Protein AF-A0A7Y2FDW9-F1 (afdb_monomer_lite)

Structure (mmCIF, N/CA/C/O backbone):
data_AF-A0A7Y2FDW9-F1
#
_entry.id   AF-A0A7Y2FDW9-F1
#
loop_
_atom_site.group_PDB
_atom_site.id
_atom_site.type_symbol
_atom_site.label_atom_id
_atom_site.label_alt_id
_atom_site.label_comp_id
_atom_site.label_asym_id
_atom_site.label_entity_id
_atom_site.label_seq_id
_atom_site.pdbx_PDB_ins_code
_atom_site.Cartn_x
_atom_site.Cartn_y
_atom_site.Cartn_z
_atom_site.occupancy
_atom_site.B_iso_or_equiv
_atom_site.auth_seq_id
_atom_site.auth_comp_id
_atom_site.auth_asym_id
_atom_site.auth_atom_id
_atom_site.pdbx_PDB_model_num
ATOM 1 N N . LEU A 1 1 ? -3.972 1.068 -25.573 1.00 78.44 1 LEU A N 1
ATOM 2 C CA . LEU A 1 1 ? -3.208 0.997 -24.304 1.00 78.44 1 LEU A CA 1
ATOM 3 C C . LEU A 1 1 ? -1.706 0.797 -24.492 1.00 78.44 1 LEU A C 1
ATOM 5 O O . LEU A 1 1 ? -0.972 1.659 -24.041 1.00 78.44 1 LEU A O 1
ATOM 9 N N . LYS A 1 2 ? -1.211 -0.281 -25.127 1.00 79.88 2 LYS A N 1
ATOM 10 C CA . LYS A 1 2 ? 0.247 -0.513 -25.262 1.00 79.88 2 LYS A CA 1
ATOM 11 C C . LYS A 1 2 ? 0.993 0.679 -25.877 1.00 79.88 2 LYS A C 1
ATOM 13 O O . LYS A 1 2 ? 1.932 1.185 -25.271 1.00 79.88 2 LYS A O 1
ATOM 18 N N . ASP A 1 3 ? 0.529 1.158 -27.027 1.00 85.31 3 ASP A N 1
ATOM 19 C CA . ASP A 1 3 ? 1.174 2.269 -27.741 1.00 85.31 3 ASP A CA 1
ATOM 20 C C . ASP A 1 3 ? 1.118 3.582 -26.944 1.00 85.31 3 ASP A C 1
ATOM 22 O O . ASP A 1 3 ? 2.094 4.327 -26.893 1.00 85.31 3 ASP A O 1
ATOM 26 N N . GLU A 1 4 ? 0.008 3.823 -26.240 1.00 87.50 4 GLU A N 1
ATOM 27 C CA . GLU A 1 4 ? -0.163 4.975 -25.345 1.00 87.50 4 GLU A CA 1
ATOM 28 C C . GLU A 1 4 ? 0.815 4.928 -24.163 1.00 87.50 4 GLU A C 1
ATOM 30 O O . GLU A 1 4 ? 1.417 5.944 -23.824 1.00 87.50 4 GLU A O 1
ATOM 35 N N . TYR A 1 5 ? 1.026 3.756 -23.555 1.00 82.44 5 TYR A N 1
ATOM 36 C CA . TYR A 1 5 ? 1.984 3.601 -22.460 1.00 82.44 5 TYR A CA 1
ATOM 37 C C . TYR A 1 5 ? 3.418 3.838 -22.922 1.00 82.44 5 TYR A C 1
ATOM 39 O O . TYR A 1 5 ? 4.163 4.570 -22.263 1.00 82.44 5 TYR A O 1
ATOM 47 N N . MET A 1 6 ? 3.788 3.281 -24.077 1.00 80.94 6 MET A N 1
ATOM 48 C CA . MET A 1 6 ? 5.126 3.453 -24.641 1.00 80.94 6 MET A CA 1
ATOM 49 C C . MET A 1 6 ? 5.408 4.912 -25.013 1.00 80.94 6 MET A C 1
ATOM 51 O O . MET A 1 6 ? 6.517 5.388 -24.781 1.00 80.94 6 MET A O 1
ATOM 55 N N . ALA A 1 7 ? 4.404 5.652 -25.496 1.00 89.69 7 ALA A N 1
ATOM 56 C CA . ALA A 1 7 ? 4.539 7.072 -25.818 1.00 89.69 7 ALA A CA 1
ATOM 57 C C . ALA A 1 7 ? 4.904 7.955 -24.608 1.00 89.69 7 ALA A C 1
ATOM 59 O O . ALA A 1 7 ? 5.487 9.020 -24.794 1.00 89.69 7 ALA A O 1
ATOM 60 N N . THR A 1 8 ? 4.602 7.533 -23.372 1.00 88.31 8 THR A N 1
ATOM 61 C CA . THR A 1 8 ? 4.961 8.316 -22.174 1.00 88.31 8 THR A CA 1
ATOM 62 C C . THR A 1 8 ? 6.432 8.184 -21.772 1.00 88.31 8 THR A C 1
ATOM 64 O O . THR A 1 8 ? 6.952 9.070 -21.102 1.00 88.31 8 THR A O 1
ATOM 67 N N . GLY A 1 9 ? 7.094 7.071 -22.111 1.00 88.38 9 GLY A N 1
ATOM 68 C CA . GLY A 1 9 ? 8.450 6.758 -21.637 1.00 88.38 9 GLY A CA 1
ATOM 69 C C . GLY A 1 9 ? 8.584 6.543 -20.118 1.00 88.38 9 GLY A C 1
ATOM 70 O O . GLY A 1 9 ? 9.702 6.462 -19.618 1.00 88.38 9 GLY A O 1
ATOM 71 N N . ILE A 1 10 ? 7.472 6.465 -19.377 1.00 90.56 10 ILE A N 1
ATOM 72 C CA . ILE A 1 10 ? 7.460 6.344 -17.905 1.00 90.56 10 ILE A CA 1
ATOM 73 C C . ILE A 1 10 ? 7.394 4.877 -17.461 1.00 90.56 10 ILE A C 1
ATOM 75 O O . ILE A 1 10 ? 7.875 4.522 -16.386 1.00 90.56 10 ILE A O 1
ATOM 79 N N . TYR A 1 11 ? 6.782 4.022 -18.276 1.00 92.06 11 TYR A N 1
ATOM 80 C CA . TYR A 1 11 ? 6.528 2.628 -17.942 1.00 92.06 11 TYR A CA 1
ATOM 81 C C . TYR A 1 11 ? 7.727 1.747 -18.258 1.00 92.06 11 TYR A C 1
ATOM 83 O O . TYR A 1 11 ? 8.468 1.966 -19.216 1.00 92.06 11 TYR A O 1
ATOM 91 N N . ARG A 1 12 ? 7.891 0.702 -17.453 1.00 92.12 12 ARG A N 1
ATOM 92 C CA . ARG A 1 12 ? 8.887 -0.336 -17.695 1.00 92.12 12 ARG A CA 1
ATOM 93 C C . ARG A 1 12 ? 8.593 -1.072 -19.022 1.00 92.12 12 ARG A C 1
ATOM 95 O O . ARG A 1 12 ? 7.418 -1.252 -19.344 1.00 92.12 12 ARG A O 1
ATOM 102 N N . PRO A 1 13 ? 9.604 -1.565 -19.764 1.00 91.62 13 PRO A N 1
ATOM 103 C CA . PRO A 1 13 ? 9.377 -2.387 -20.954 1.00 91.62 13 PRO A CA 1
ATOM 104 C C . PRO A 1 13 ? 8.538 -3.641 -20.673 1.00 91.62 13 PRO A C 1
ATOM 106 O O . PRO A 1 13 ? 8.675 -4.266 -19.622 1.00 91.62 13 PRO A O 1
ATOM 109 N N . GLU A 1 14 ? 7.713 -4.046 -21.640 1.00 89.88 14 GLU A N 1
ATOM 110 C CA . GLU A 1 14 ? 6.782 -5.186 -21.537 1.00 89.8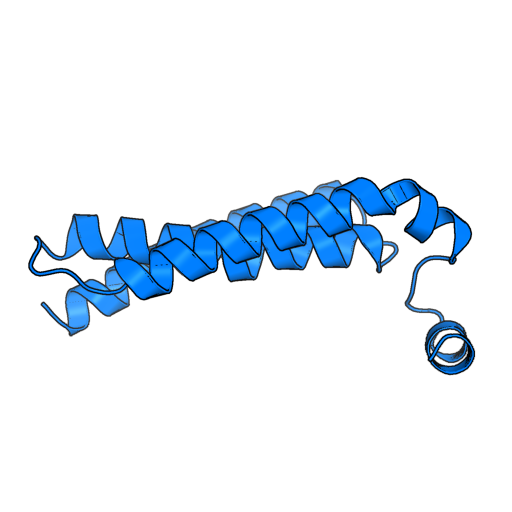8 14 GLU A CA 1
ATOM 111 C C . GLU A 1 14 ? 7.459 -6.470 -21.037 1.00 89.88 14 GLU A C 1
ATOM 113 O O . GLU A 1 14 ? 7.021 -7.037 -20.041 1.00 89.88 14 GLU A O 1
ATOM 118 N N . ALA A 1 15 ? 8.587 -6.860 -21.636 1.00 91.75 15 ALA A N 1
ATOM 119 C CA . ALA A 1 15 ? 9.327 -8.060 -21.242 1.00 91.75 15 ALA A CA 1
ATOM 120 C C . ALA A 1 15 ? 9.753 -8.048 -19.758 1.00 91.75 15 ALA A C 1
ATOM 122 O O . ALA A 1 15 ? 9.748 -9.077 -19.081 1.00 91.75 15 ALA A O 1
ATOM 123 N N . GLU A 1 16 ? 10.096 -6.879 -19.210 1.00 93.50 16 GLU A N 1
ATOM 124 C CA . GLU A 1 16 ? 10.450 -6.774 -17.795 1.00 93.50 16 GLU A CA 1
ATOM 125 C C . GLU A 1 16 ? 9.222 -6.749 -16.869 1.00 93.50 16 GLU A C 1
ATOM 127 O O . GLU A 1 16 ? 9.355 -7.100 -15.690 1.00 93.50 16 GLU A O 1
ATOM 132 N N . GLN A 1 17 ? 8.059 -6.299 -17.361 1.00 94.12 17 GLN A N 1
ATOM 133 C CA . GLN A 1 17 ? 6.787 -6.387 -16.637 1.00 94.12 17 GLN A CA 1
ATOM 134 C C . GLN A 1 17 ? 6.302 -7.840 -16.580 1.00 94.12 17 GLN A C 1
ATOM 136 O O . GLN A 1 17 ? 5.929 -8.316 -15.508 1.00 94.12 17 GLN A O 1
ATOM 141 N N . GLU A 1 18 ? 6.376 -8.568 -17.700 1.00 94.69 18 GLU A N 1
ATOM 142 C CA . GLU A 1 18 ? 6.045 -9.997 -17.789 1.00 94.69 18 GLU A CA 1
ATOM 143 C C . GLU A 1 18 ? 6.869 -10.822 -16.796 1.00 94.69 18 GLU A C 1
ATOM 145 O O . GLU A 1 18 ? 6.317 -11.612 -16.028 1.00 94.69 18 GLU A O 1
ATOM 150 N N . ALA A 1 19 ? 8.176 -10.549 -16.705 1.00 95.88 19 ALA A N 1
ATOM 151 C CA . ALA A 1 19 ? 9.065 -11.186 -15.733 1.00 95.88 19 ALA A CA 1
ATOM 152 C C . ALA A 1 19 ? 8.669 -10.934 -14.261 1.00 95.88 19 ALA A C 1
ATOM 154 O O . ALA A 1 19 ? 9.110 -11.653 -13.365 1.00 95.88 19 ALA A O 1
ATOM 155 N N . LYS A 1 20 ? 7.841 -9.919 -13.987 1.00 95.75 20 LYS A N 1
ATOM 156 C CA . LYS A 1 20 ? 7.382 -9.542 -12.641 1.00 95.75 20 LYS A CA 1
ATOM 157 C C . LYS A 1 20 ? 5.897 -9.810 -12.415 1.00 95.75 20 LYS A C 1
ATOM 159 O O . LYS A 1 20 ? 5.368 -9.430 -11.371 1.00 95.75 20 LYS A O 1
ATOM 164 N N . MET A 1 21 ? 5.226 -10.517 -13.324 1.00 95.81 21 MET A N 1
ATOM 165 C CA . MET A 1 21 ? 3.786 -10.772 -13.238 1.00 95.81 21 MET A CA 1
ATOM 166 C C . MET A 1 21 ? 3.371 -11.489 -11.942 1.00 95.81 21 MET A C 1
ATOM 168 O O . MET A 1 21 ? 2.291 -11.244 -11.411 1.00 95.81 21 MET A O 1
ATOM 172 N N . VAL A 1 22 ? 4.249 -12.316 -11.362 1.00 97.00 22 VAL A N 1
ATOM 173 C CA . VAL A 1 22 ? 3.992 -12.954 -10.059 1.00 97.00 22 VAL A CA 1
ATOM 174 C C . VAL A 1 22 ? 3.745 -11.926 -8.947 1.00 97.00 22 VAL A C 1
ATOM 176 O O . VAL A 1 22 ? 2.847 -12.111 -8.131 1.00 97.00 22 VAL A O 1
ATOM 179 N N . TRP A 1 23 ? 4.463 -10.799 -8.949 1.00 96.69 23 TRP A N 1
ATOM 180 C CA . TRP A 1 23 ? 4.268 -9.720 -7.978 1.00 96.69 23 TRP A CA 1
ATOM 181 C C . TRP A 1 23 ? 2.944 -8.991 -8.192 1.00 96.69 23 TRP A C 1
ATOM 183 O O . TRP A 1 23 ? 2.287 -8.632 -7.218 1.00 96.69 23 TRP A O 1
ATOM 193 N N . MET A 1 24 ? 2.514 -8.843 -9.448 1.00 97.69 24 MET A N 1
ATOM 194 C CA . MET A 1 24 ? 1.203 -8.287 -9.790 1.00 97.69 24 MET A CA 1
ATOM 195 C C . MET A 1 24 ? 0.077 -9.155 -9.217 1.00 97.69 24 MET A C 1
ATOM 197 O O . MET A 1 24 ? -0.855 -8.643 -8.597 1.00 97.69 24 MET A O 1
ATOM 201 N N . LEU A 1 25 ? 0.171 -10.475 -9.388 1.00 98.19 25 LEU A N 1
ATOM 202 C CA . LEU A 1 25 ? -0.818 -11.418 -8.862 1.00 98.19 25 LEU A CA 1
ATOM 203 C C . LEU A 1 25 ? -0.834 -11.425 -7.330 1.00 98.19 25 LEU A C 1
ATOM 205 O O . LEU A 1 25 ? -1.907 -11.389 -6.729 1.00 98.19 25 LEU A O 1
ATOM 209 N N . LEU A 1 26 ? 0.342 -11.412 -6.696 1.00 98.12 26 LEU A N 1
ATOM 210 C CA . LEU A 1 26 ? 0.455 -11.321 -5.239 1.00 98.12 26 LEU A CA 1
ATOM 211 C C . LEU A 1 26 ? -0.143 -10.017 -4.699 1.00 98.12 26 LEU A C 1
ATOM 213 O O . LEU A 1 26 ? -0.836 -10.053 -3.683 1.00 98.12 26 LEU A O 1
ATOM 217 N N . ALA A 1 27 ? 0.060 -8.892 -5.392 1.00 98.12 27 ALA A N 1
ATOM 218 C CA . ALA A 1 27 ? -0.542 -7.614 -5.030 1.00 98.12 27 ALA A CA 1
ATOM 219 C C . ALA A 1 27 ? -2.073 -7.697 -5.043 1.00 98.12 27 ALA A C 1
ATOM 221 O O . ALA A 1 27 ? -2.719 -7.374 -4.049 1.00 98.12 27 ALA A O 1
ATOM 222 N N . HIS A 1 28 ? -2.661 -8.211 -6.126 1.00 98.38 28 HIS A N 1
ATOM 223 C CA . HIS A 1 28 ? -4.114 -8.349 -6.245 1.00 98.38 28 HIS A CA 1
ATOM 224 C C . HIS A 1 28 ? -4.699 -9.337 -5.236 1.00 98.38 28 HIS A C 1
ATOM 226 O O . HIS A 1 28 ? -5.782 -9.098 -4.698 1.00 98.38 28 HIS A O 1
ATOM 232 N N . LEU A 1 29 ? -3.991 -10.428 -4.940 1.00 98.38 29 LEU A N 1
ATOM 233 C CA . LEU A 1 29 ? -4.400 -11.374 -3.907 1.00 98.38 29 LEU A CA 1
ATOM 234 C C . LEU A 1 29 ? -4.403 -10.708 -2.524 1.00 98.38 29 LEU A C 1
ATOM 236 O O . LEU A 1 29 ? -5.401 -10.797 -1.807 1.00 98.38 29 LEU A O 1
ATOM 240 N N . LEU A 1 30 ? -3.327 -9.997 -2.171 1.00 98.31 30 LEU A N 1
ATOM 241 C CA . LEU A 1 30 ? -3.223 -9.249 -0.916 1.00 98.31 30 LEU A CA 1
ATOM 242 C C . LEU A 1 30 ? -4.338 -8.204 -0.801 1.00 98.31 30 LEU A C 1
ATOM 244 O O . LEU A 1 30 ? -5.023 -8.141 0.221 1.00 98.31 30 LEU A O 1
ATOM 248 N N . MET A 1 31 ? -4.552 -7.426 -1.863 1.00 98.50 31 MET A N 1
ATOM 249 C CA . MET A 1 31 ? -5.619 -6.433 -1.932 1.00 98.50 31 MET A CA 1
ATOM 250 C C . MET A 1 31 ? -6.991 -7.086 -1.768 1.00 98.50 31 MET A C 1
ATOM 252 O O . MET A 1 31 ? -7.796 -6.595 -0.987 1.00 98.50 3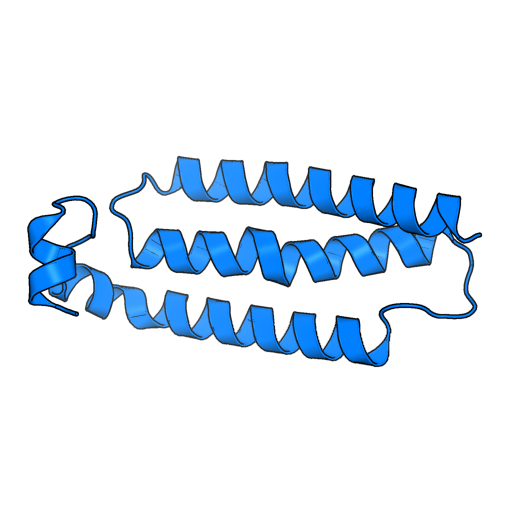1 MET A O 1
ATOM 256 N N . SER A 1 32 ? -7.250 -8.221 -2.416 1.00 98.31 32 SER A N 1
ATOM 257 C CA . SER A 1 32 ? -8.523 -8.943 -2.289 1.00 98.31 32 SER A CA 1
ATOM 258 C C . SER A 1 32 ? -8.774 -9.410 -0.854 1.00 98.31 32 SER A C 1
ATOM 260 O O . SER A 1 32 ? -9.863 -9.203 -0.318 1.00 98.31 32 SER A O 1
ATOM 262 N N . VAL A 1 33 ? -7.762 -9.980 -0.190 1.00 98.25 33 VAL A N 1
ATOM 263 C CA . VAL A 1 33 ? -7.856 -10.383 1.224 1.00 98.25 33 VAL A CA 1
ATOM 264 C C . VAL A 1 33 ? -8.134 -9.170 2.111 1.00 98.25 33 VAL A C 1
ATOM 266 O O . VAL A 1 33 ? -9.056 -9.205 2.929 1.00 98.25 33 VAL A O 1
ATOM 269 N N . ALA A 1 34 ? -7.384 -8.082 1.927 1.00 98.00 34 ALA A N 1
ATOM 270 C CA . ALA A 1 34 ? -7.587 -6.849 2.675 1.00 98.00 34 ALA A CA 1
ATOM 271 C C . ALA A 1 34 ? -8.998 -6.285 2.464 1.00 98.00 34 ALA A C 1
ATOM 273 O O . ALA A 1 34 ? -9.667 -5.916 3.429 1.00 98.00 34 ALA A O 1
ATOM 274 N N . PHE A 1 35 ? -9.487 -6.304 1.226 1.00 97.56 35 PHE A N 1
ATOM 275 C CA . PHE A 1 35 ? -10.814 -5.828 0.858 1.00 97.56 35 PHE A CA 1
ATOM 276 C C . PHE A 1 35 ? -11.925 -6.641 1.532 1.00 97.56 35 PHE A C 1
ATOM 278 O O . PHE A 1 35 ? -12.841 -6.069 2.121 1.00 97.56 35 PHE A O 1
ATOM 285 N N . VAL A 1 36 ? -11.806 -7.974 1.550 1.00 98.06 36 VAL A N 1
ATOM 286 C CA . VAL A 1 36 ? -12.741 -8.859 2.266 1.00 98.06 36 VAL A CA 1
ATOM 287 C C . VAL A 1 36 ? -12.749 -8.562 3.766 1.00 98.06 36 VAL A C 1
ATOM 289 O O . VAL A 1 36 ? -13.816 -8.508 4.383 1.00 98.06 36 VAL A O 1
ATOM 292 N N . VAL A 1 37 ? -11.579 -8.350 4.378 1.00 96.88 37 VAL A N 1
ATOM 293 C CA . VAL A 1 37 ? -11.500 -8.043 5.813 1.00 96.88 37 VAL A CA 1
ATOM 294 C C . VAL A 1 37 ? -12.083 -6.667 6.127 1.00 96.88 37 VAL A C 1
ATOM 296 O O . VAL A 1 37 ? -12.797 -6.535 7.123 1.00 96.88 37 VAL A O 1
ATOM 299 N N . LEU A 1 38 ? -11.831 -5.663 5.286 1.00 96.75 38 LEU A N 1
ATOM 300 C CA . LEU A 1 38 ? -12.415 -4.328 5.421 1.00 96.75 38 LEU A CA 1
ATOM 301 C C . LEU A 1 38 ? -13.936 -4.366 5.277 1.00 96.75 38 LEU A C 1
ATOM 303 O O . LEU A 1 38 ? -14.632 -3.784 6.101 1.00 96.75 38 LEU A O 1
ATOM 307 N N . TYR A 1 39 ? -14.463 -5.105 4.301 1.00 96.31 39 TYR A N 1
ATOM 308 C CA . TYR A 1 39 ? -15.906 -5.250 4.124 1.00 96.31 39 TYR A CA 1
ATOM 309 C C . TYR A 1 39 ? -16.558 -5.952 5.322 1.00 96.31 39 TYR A C 1
ATOM 311 O O . TYR A 1 39 ? -17.560 -5.488 5.859 1.00 96.31 39 TYR A O 1
ATOM 319 N N . ARG A 1 40 ? -15.963 -7.055 5.793 1.00 94.69 40 ARG A N 1
ATOM 320 C CA . ARG A 1 40 ? -16.536 -7.859 6.881 1.00 94.69 40 ARG A CA 1
ATOM 321 C C . ARG A 1 40 ? -16.370 -7.225 8.261 1.00 94.69 40 ARG A C 1
ATOM 323 O O . ARG A 1 40 ? -17.210 -7.432 9.129 1.00 94.69 40 ARG A O 1
ATOM 330 N N . LYS A 1 41 ? -15.242 -6.559 8.508 1.00 91.12 41 LYS A N 1
ATOM 331 C CA . LYS A 1 41 ? -14.816 -6.121 9.847 1.00 91.12 41 LYS A CA 1
ATOM 332 C C . LYS A 1 41 ? -14.398 -4.651 9.881 1.00 91.12 41 LYS A C 1
ATOM 334 O O . LYS A 1 41 ? -13.676 -4.263 10.795 1.00 91.12 41 LYS A O 1
ATOM 339 N N . GLY A 1 42 ? -14.779 -3.826 8.910 1.00 81.50 42 GLY A N 1
ATOM 340 C CA . GLY A 1 42 ? -14.350 -2.423 8.837 1.00 81.50 42 GLY A CA 1
ATOM 341 C C . GLY A 1 42 ? -14.699 -1.616 10.090 1.00 81.50 42 GLY A C 1
ATOM 342 O O . GLY A 1 42 ? -13.904 -0.800 10.544 1.00 81.50 42 GLY A O 1
ATOM 343 N N . ARG A 1 43 ? -15.838 -1.932 10.713 1.00 87.44 43 ARG A N 1
ATOM 344 C CA . ARG A 1 43 ? -16.270 -1.404 12.007 1.00 87.44 43 ARG A CA 1
ATOM 345 C C . ARG A 1 43 ? -16.894 -2.534 12.819 1.00 87.44 43 ARG A C 1
ATOM 347 O O . ARG A 1 43 ? -17.717 -3.278 12.299 1.00 87.44 43 ARG A O 1
ATOM 354 N N . GLU A 1 44 ? -16.493 -2.673 14.072 1.00 89.69 44 GLU A N 1
ATOM 355 C CA . GLU A 1 44 ? -17.073 -3.615 15.027 1.00 89.69 44 GLU A CA 1
ATOM 356 C C . GLU A 1 44 ? -17.495 -2.842 16.289 1.00 89.69 44 GLU A C 1
ATOM 358 O O . GLU A 1 44 ? -17.151 -1.673 16.467 1.00 89.69 44 GLU A O 1
ATOM 363 N N . ASP A 1 45 ? -18.261 -3.484 17.168 1.00 86.94 45 ASP A N 1
ATOM 364 C CA . ASP A 1 45 ? -18.548 -2.945 18.500 1.00 86.94 45 ASP A CA 1
ATOM 365 C C . ASP A 1 45 ? -17.445 -3.398 19.471 1.00 86.94 45 ASP A C 1
ATOM 367 O O . ASP A 1 45 ? -17.587 -4.353 20.235 1.00 86.94 45 ASP A O 1
ATOM 371 N N . LYS A 1 46 ? -16.251 -2.818 19.306 1.00 88.81 46 LYS A N 1
ATOM 372 C CA . LYS A 1 46 ? -15.037 -3.148 20.068 1.00 88.81 46 LYS A CA 1
ATOM 373 C C . LYS A 1 46 ? -14.325 -1.874 20.524 1.00 88.81 46 LYS A C 1
ATOM 375 O O . LYS A 1 46 ? -14.494 -0.833 19.890 1.00 88.81 46 LYS A O 1
ATOM 380 N N . PRO A 1 47 ? -13.461 -1.948 21.560 1.00 92.88 47 PRO A N 1
ATOM 381 C CA . PRO A 1 47 ? -12.672 -0.803 21.995 1.00 92.88 47 PRO A CA 1
ATOM 382 C C . PRO A 1 47 ? -11.929 -0.136 20.833 1.00 92.88 47 PRO A C 1
ATOM 384 O O . PRO A 1 47 ? -11.220 -0.793 20.060 1.00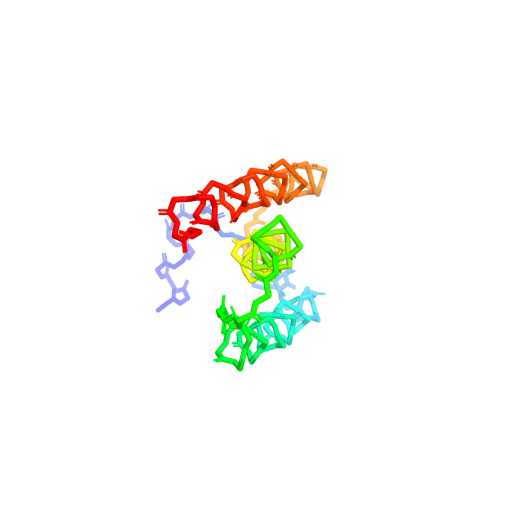 92.88 47 PRO A O 1
ATOM 387 N N . TRP A 1 48 ? -12.079 1.185 20.746 1.00 93.44 48 TRP A N 1
ATOM 388 C CA . TRP A 1 48 ? -11.618 1.985 19.614 1.00 93.44 48 TRP A CA 1
ATOM 389 C C . TRP A 1 48 ? -10.128 1.808 19.247 1.00 93.44 48 TRP A C 1
ATOM 391 O O . TRP A 1 48 ? -9.853 1.769 18.046 1.00 93.44 48 TRP A O 1
ATOM 401 N N . PRO A 1 49 ? -9.151 1.629 20.174 1.00 93.38 49 PRO A N 1
ATOM 402 C CA . PRO A 1 49 ? -7.743 1.582 19.774 1.00 93.38 49 PRO A CA 1
ATOM 403 C C . PRO A 1 49 ? -7.426 0.346 18.928 1.00 93.38 49 PRO A C 1
ATOM 405 O O . PRO A 1 49 ? -6.836 0.449 17.854 1.00 93.38 49 PRO A O 1
ATOM 408 N N . GLY A 1 50 ? -7.866 -0.835 19.380 1.00 94.12 50 GLY A N 1
ATOM 409 C CA . GLY A 1 50 ? -7.632 -2.093 18.667 1.00 94.12 50 GLY A CA 1
ATOM 410 C C . GLY A 1 50 ? -8.374 -2.149 17.332 1.00 94.12 50 GLY A C 1
ATOM 411 O O . GLY A 1 50 ? -7.849 -2.667 16.345 1.00 94.12 50 GLY A O 1
ATOM 412 N N . GLN A 1 51 ? -9.572 -1.562 17.278 1.00 95.12 51 GLN A N 1
ATOM 413 C CA . GLN A 1 51 ? -10.318 -1.403 16.036 1.00 95.12 51 GLN A CA 1
ATOM 414 C C . GLN A 1 51 ? -9.588 -0.501 15.038 1.00 95.12 51 GLN A C 1
ATOM 416 O O . GLN A 1 51 ? -9.444 -0.891 13.881 1.00 95.12 51 GLN A O 1
ATOM 421 N N . GLY A 1 52 ? -9.104 0.661 15.482 1.00 96.12 52 GLY A N 1
ATOM 422 C CA . GLY A 1 52 ? -8.390 1.615 14.637 1.00 96.12 52 GLY A CA 1
ATOM 423 C C . GLY A 1 52 ? -7.094 1.049 14.067 1.00 96.12 52 GLY A C 1
ATOM 424 O O . GLY A 1 52 ? -6.877 1.136 12.860 1.00 96.12 52 GLY A O 1
ATOM 425 N N . LEU A 1 53 ? -6.286 0.380 14.901 1.00 97.38 53 LEU A N 1
ATOM 426 C CA . LEU A 1 53 ? -5.066 -0.306 14.458 1.00 97.38 53 LEU A CA 1
ATOM 427 C C . LEU A 1 53 ? -5.367 -1.358 13.391 1.00 97.38 53 LEU A C 1
ATOM 429 O O . LEU A 1 53 ? -4.734 -1.380 12.338 1.00 97.38 53 LEU A O 1
ATOM 433 N N . ARG A 1 54 ? -6.355 -2.224 13.647 1.00 96.75 54 ARG A N 1
ATOM 434 C CA . ARG A 1 54 ? -6.737 -3.286 12.712 1.00 96.75 54 ARG A CA 1
ATOM 435 C C . ARG A 1 54 ? -7.274 -2.707 11.407 1.00 96.75 54 ARG A C 1
ATOM 437 O O . ARG A 1 54 ? -6.901 -3.186 10.341 1.00 96.75 54 ARG A O 1
ATOM 444 N N . PHE A 1 55 ? -8.157 -1.715 11.485 1.00 96.88 55 PHE A N 1
ATOM 445 C CA . PHE A 1 55 ? -8.725 -1.060 10.312 1.00 96.88 55 PHE A CA 1
ATOM 446 C C . PHE A 1 55 ? -7.625 -0.416 9.464 1.00 96.88 55 PHE A C 1
ATOM 448 O O . PHE A 1 55 ? -7.483 -0.766 8.295 1.00 96.88 55 PHE A O 1
ATOM 455 N N . GLY A 1 56 ? -6.793 0.436 10.068 1.00 97.44 56 GLY A N 1
ATOM 456 C CA . GLY A 1 56 ? -5.692 1.106 9.378 1.00 97.44 56 GLY A CA 1
ATOM 457 C C . GLY A 1 56 ? -4.671 0.133 8.785 1.00 97.44 56 GLY A C 1
ATOM 458 O O . GLY A 1 56 ? -4.230 0.332 7.658 1.00 97.44 56 GLY A O 1
ATOM 459 N N . PHE A 1 57 ? -4.367 -0.973 9.475 1.00 98.19 57 PHE A N 1
ATOM 460 C CA . PHE A 1 57 ? -3.500 -2.028 8.943 1.00 98.19 57 PHE A CA 1
ATOM 461 C C . PHE A 1 57 ? -4.059 -2.646 7.654 1.00 98.19 57 PHE A C 1
ATOM 463 O O . PHE A 1 57 ? -3.336 -2.773 6.669 1.00 98.19 57 PHE A O 1
ATOM 470 N N . TRP A 1 58 ? -5.347 -3.004 7.620 1.00 98.12 58 TRP A N 1
ATOM 471 C CA . TRP A 1 58 ? -5.939 -3.584 6.409 1.00 98.12 58 TRP A CA 1
ATOM 472 C C . TRP A 1 58 ? -6.090 -2.562 5.281 1.00 98.12 58 TRP A C 1
ATOM 474 O O . TRP A 1 58 ? -5.880 -2.917 4.123 1.00 98.12 58 TRP A O 1
ATOM 484 N N . VAL A 1 59 ? -6.358 -1.292 5.600 1.00 98.12 59 VAL A N 1
ATOM 485 C CA . VAL A 1 59 ? -6.279 -0.209 4.607 1.00 98.12 59 VAL A CA 1
ATOM 486 C C . VAL 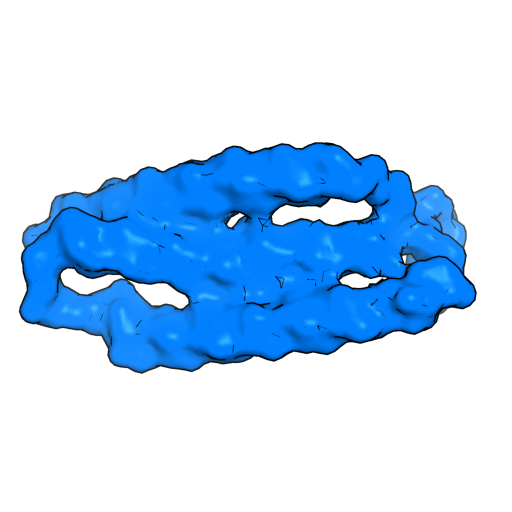A 1 59 ? -4.858 -0.097 4.050 1.00 98.12 59 VAL A C 1
ATOM 488 O O . VAL A 1 59 ? -4.703 0.009 2.840 1.00 98.12 59 VAL A O 1
ATOM 491 N N . ALA A 1 60 ? -3.818 -0.197 4.881 1.00 98.44 60 ALA A N 1
ATOM 492 C CA . ALA A 1 60 ? -2.427 -0.165 4.430 1.00 98.44 60 ALA A CA 1
ATOM 493 C C . ALA A 1 60 ? -2.050 -1.345 3.529 1.00 98.44 60 ALA A C 1
ATOM 495 O O . ALA A 1 60 ? -1.396 -1.147 2.506 1.00 98.44 60 ALA A O 1
ATOM 496 N N . MET A 1 61 ? -2.492 -2.562 3.857 1.00 98.19 61 MET A N 1
ATOM 497 C CA . MET A 1 61 ? -2.263 -3.731 2.998 1.00 98.19 61 MET A CA 1
ATOM 498 C C . MET A 1 61 ? -2.900 -3.552 1.616 1.00 98.19 61 MET A C 1
ATOM 500 O O . MET A 1 61 ? -2.317 -3.953 0.611 1.00 98.19 61 MET A O 1
ATOM 504 N N . PHE A 1 62 ? -4.069 -2.911 1.563 1.00 97.88 62 PHE A N 1
ATOM 505 C CA . PHE A 1 62 ? -4.758 -2.609 0.314 1.00 97.88 62 PHE A CA 1
ATOM 506 C C . PHE A 1 62 ? -4.103 -1.453 -0.461 1.00 97.88 62 PHE A C 1
ATOM 508 O O . PHE A 1 62 ? -3.756 -1.608 -1.628 1.00 97.88 62 PHE A O 1
ATOM 515 N N . ALA A 1 63 ? -3.939 -0.294 0.180 1.00 96.75 63 ALA A N 1
ATOM 516 C CA . ALA A 1 63 ? -3.659 0.979 -0.482 1.00 96.75 63 ALA A CA 1
ATOM 517 C C . ALA A 1 63 ? -2.176 1.369 -0.519 1.00 96.75 63 ALA A C 1
ATOM 519 O O . ALA A 1 63 ? -1.786 2.126 -1.399 1.00 96.75 63 ALA A O 1
ATOM 520 N N . ALA A 1 64 ? -1.358 0.878 0.414 1.00 97.69 64 ALA A N 1
ATOM 521 C CA . ALA A 1 64 ? 0.085 1.101 0.387 1.00 97.69 64 ALA A CA 1
ATOM 522 C C . ALA A 1 64 ? 0.776 -0.121 -0.217 1.00 97.69 64 ALA A C 1
ATOM 524 O O . ALA A 1 64 ? 1.252 -0.068 -1.345 1.00 97.69 64 ALA A O 1
ATOM 525 N N . VAL A 1 65 ? 0.778 -1.252 0.492 1.00 97.44 65 VAL A N 1
ATOM 526 C CA . VAL A 1 65 ? 1.565 -2.427 0.087 1.00 97.44 65 VAL A CA 1
ATOM 527 C C . VAL A 1 65 ? 1.119 -2.965 -1.274 1.00 97.44 65 VAL A C 1
ATOM 529 O O . VAL A 1 65 ? 1.952 -3.121 -2.162 1.00 97.44 65 VAL A O 1
ATOM 532 N N . GLY A 1 66 ? -0.185 -3.184 -1.476 1.00 97.44 66 GLY A N 1
ATOM 533 C CA . GLY A 1 66 ? -0.716 -3.648 -2.761 1.00 97.44 66 GLY A CA 1
ATOM 534 C C . GLY A 1 66 ? -0.385 -2.707 -3.925 1.00 97.44 66 GLY A C 1
ATOM 535 O O . GLY A 1 66 ? 0.141 -3.143 -4.948 1.00 97.44 66 GLY A O 1
ATOM 536 N N . VAL A 1 67 ? -0.616 -1.403 -3.756 1.00 97.50 67 VAL A N 1
ATOM 537 C CA . VAL A 1 67 ? -0.366 -0.400 -4.808 1.00 97.50 67 VAL A CA 1
ATOM 538 C C . VAL A 1 67 ? 1.122 -0.277 -5.133 1.00 97.50 67 VAL A C 1
ATOM 540 O O . VAL A 1 67 ? 1.493 -0.273 -6.305 1.00 97.50 67 VAL A O 1
ATOM 543 N N . TYR A 1 68 ? 1.996 -0.241 -4.128 1.00 97.56 68 TYR A N 1
ATOM 544 C CA . TYR A 1 68 ? 3.437 -0.166 -4.360 1.00 97.56 68 TYR A CA 1
ATOM 545 C C . TYR A 1 68 ? 4.002 -1.439 -4.993 1.00 97.56 68 TYR A C 1
ATOM 547 O O . TYR A 1 68 ? 4.929 -1.346 -5.795 1.00 97.56 68 TYR A O 1
ATOM 555 N N . MET A 1 69 ? 3.425 -2.616 -4.729 1.00 97.12 69 MET A N 1
ATOM 556 C CA . MET A 1 69 ? 3.767 -3.828 -5.483 1.00 97.12 69 MET A CA 1
ATOM 557 C C . MET A 1 69 ? 3.377 -3.707 -6.962 1.00 97.12 69 MET A C 1
ATOM 559 O O . MET A 1 69 ? 4.154 -4.102 -7.828 1.00 97.12 69 MET A O 1
ATOM 563 N N . ILE A 1 70 ? 2.218 -3.118 -7.275 1.00 97.25 70 ILE A N 1
ATOM 564 C CA . ILE A 1 70 ? 1.811 -2.848 -8.664 1.00 97.25 70 ILE A CA 1
ATOM 565 C C . ILE A 1 70 ? 2.784 -1.855 -9.315 1.00 97.25 70 ILE A C 1
ATOM 567 O O . ILE A 1 70 ? 3.275 -2.107 -10.415 1.00 97.25 70 ILE A O 1
ATOM 571 N N . TYR A 1 71 ? 3.136 -0.766 -8.627 1.00 95.44 71 TYR A N 1
ATOM 572 C CA . TYR A 1 71 ? 4.126 0.197 -9.120 1.00 95.44 71 TYR A CA 1
ATOM 573 C C . TYR A 1 71 ? 5.498 -0.429 -9.318 1.00 95.44 71 TYR A C 1
ATOM 575 O O . TYR A 1 71 ? 6.144 -0.141 -10.321 1.00 95.44 71 TYR A O 1
ATOM 583 N N . TYR A 1 72 ? 5.911 -1.339 -8.438 1.00 95.62 72 TYR A N 1
ATOM 584 C CA . TYR A 1 72 ? 7.142 -2.087 -8.632 1.00 95.62 72 TYR A CA 1
ATOM 585 C C . TYR A 1 72 ? 7.132 -2.899 -9.921 1.00 95.62 72 TYR A C 1
ATOM 587 O O . TYR A 1 72 ? 8.185 -3.033 -10.531 1.00 95.62 72 TYR A O 1
ATOM 595 N N . VAL A 1 73 ? 5.990 -3.430 -10.364 1.00 96.25 73 VAL A N 1
ATOM 596 C CA . VAL A 1 73 ? 5.893 -4.149 -11.644 1.00 96.25 73 VAL A CA 1
ATOM 597 C C . VAL A 1 73 ? 5.937 -3.172 -12.816 1.00 96.25 73 VAL A C 1
ATOM 599 O O . VAL A 1 73 ? 6.694 -3.387 -13.761 1.00 96.25 73 VAL A O 1
ATOM 602 N N . VAL A 1 74 ? 5.150 -2.102 -12.729 1.00 95.00 74 VAL A N 1
ATOM 603 C CA . VAL A 1 74 ? 4.758 -1.244 -13.854 1.00 95.00 74 VAL A CA 1
ATOM 604 C C . VAL A 1 74 ? 5.754 -0.110 -14.126 1.00 95.00 74 VAL A C 1
ATOM 606 O O . VAL A 1 74 ? 5.967 0.266 -15.280 1.00 95.00 74 VAL A O 1
ATOM 609 N N . LEU A 1 75 ? 6.391 0.424 -13.084 1.00 94.75 75 LEU A N 1
ATOM 610 C CA . LEU A 1 75 ? 7.307 1.557 -13.169 1.00 94.75 75 LEU A CA 1
ATOM 611 C C . LEU A 1 75 ? 8.765 1.110 -12.966 1.00 94.75 75 LEU A C 1
ATOM 613 O O . LEU A 1 75 ? 9.041 0.190 -12.189 1.00 94.75 75 LEU A O 1
ATOM 617 N N . PRO A 1 76 ? 9.739 1.775 -13.612 1.00 93.06 76 PRO A N 1
ATOM 618 C CA . PRO A 1 76 ? 11.164 1.529 -13.412 1.00 93.06 76 PRO A CA 1
ATOM 619 C C . PRO A 1 76 ? 11.667 2.198 -12.117 1.00 93.06 76 PRO A C 1
ATOM 621 O O . PRO A 1 76 ? 12.643 2.944 -12.113 1.00 93.06 76 PRO A O 1
ATOM 624 N N . THR A 1 77 ? 10.983 1.966 -10.996 1.00 90.88 77 THR A N 1
ATOM 625 C CA . THR A 1 77 ? 11.345 2.537 -9.691 1.00 90.88 77 THR A CA 1
ATOM 626 C C . THR A 1 77 ? 12.407 1.694 -8.980 1.00 90.88 77 THR A C 1
ATOM 628 O O . THR A 1 77 ? 12.300 0.463 -8.995 1.00 90.88 77 THR A O 1
ATOM 631 N N . PRO A 1 78 ? 13.380 2.312 -8.281 1.00 93.31 78 PRO A N 1
ATOM 632 C CA . PRO A 1 78 ? 14.316 1.584 -7.428 1.00 93.31 78 PRO A CA 1
ATOM 633 C C . PRO A 1 78 ? 13.596 0.776 -6.339 1.00 93.31 78 PRO A C 1
ATOM 635 O O . PRO A 1 78 ? 12.732 1.300 -5.640 1.00 93.31 78 PRO A O 1
ATOM 638 N N . GLU A 1 79 ? 13.998 -0.478 -6.134 1.00 91.75 79 GLU A N 1
ATOM 639 C CA . GLU A 1 79 ? 13.367 -1.403 -5.173 1.00 91.75 79 GLU A CA 1
ATOM 640 C C . GLU A 1 79 ? 13.333 -0.852 -3.747 1.00 91.75 79 GLU A C 1
ATOM 642 O O . GLU A 1 79 ? 12.312 -0.898 -3.060 1.00 91.75 79 GLU A O 1
ATOM 647 N N . ILE A 1 80 ? 14.444 -0.248 -3.321 1.00 95.12 80 ILE A N 1
ATOM 648 C CA . ILE A 1 80 ? 14.560 0.360 -1.996 1.00 95.12 80 ILE A CA 1
ATOM 649 C C . ILE A 1 80 ? 13.589 1.530 -1.801 1.00 95.12 80 ILE A C 1
ATOM 651 O O . ILE A 1 80 ? 13.146 1.779 -0.679 1.00 95.12 80 ILE A O 1
ATOM 655 N N . LEU A 1 81 ? 13.245 2.246 -2.876 1.00 95.75 81 LEU A N 1
ATOM 656 C CA . LEU A 1 81 ? 12.300 3.356 -2.816 1.00 95.75 81 LEU A CA 1
ATOM 657 C C . LEU A 1 81 ? 10.881 2.830 -2.594 1.00 95.75 81 LEU A C 1
ATOM 659 O O . LEU A 1 81 ? 10.223 3.277 -1.658 1.00 95.75 81 LEU A O 1
ATOM 663 N N . VAL A 1 82 ? 10.464 1.835 -3.384 1.00 95.56 82 VAL A N 1
ATOM 664 C CA . VAL A 1 82 ? 9.162 1.161 -3.237 1.00 95.56 82 VAL A CA 1
ATOM 665 C C . VAL A 1 82 ? 8.991 0.633 -1.815 1.00 95.56 82 VAL A C 1
ATOM 667 O O . VAL A 1 82 ? 7.962 0.865 -1.178 1.00 95.56 82 VAL A O 1
ATOM 670 N N . PHE A 1 83 ? 10.018 -0.037 -1.287 1.00 95.94 83 PHE A N 1
ATOM 671 C CA . PHE A 1 83 ? 9.991 -0.582 0.066 1.00 95.94 83 PHE A CA 1
ATOM 672 C C . PHE A 1 83 ? 9.810 0.514 1.124 1.00 95.94 83 PHE A C 1
ATOM 674 O O . PHE A 1 83 ? 8.927 0.419 1.976 1.00 95.94 83 PHE A O 1
ATOM 681 N N . ARG A 1 84 ? 10.608 1.588 1.057 1.00 97.19 84 ARG A N 1
ATOM 682 C CA . ARG A 1 84 ? 10.525 2.700 2.017 1.00 97.19 84 ARG A CA 1
ATOM 683 C C . ARG A 1 84 ? 9.172 3.403 1.966 1.00 97.19 84 ARG A C 1
ATOM 685 O O . ARG A 1 84 ? 8.586 3.639 3.018 1.00 97.19 84 ARG A O 1
ATOM 692 N N . GLN A 1 85 ? 8.666 3.696 0.769 1.00 96.69 85 GLN A N 1
ATOM 693 C CA . GLN A 1 85 ? 7.354 4.323 0.602 1.00 96.69 85 GLN A CA 1
ATOM 694 C C . GLN A 1 85 ? 6.236 3.439 1.162 1.00 96.69 85 GLN A C 1
ATOM 696 O O . GLN A 1 85 ? 5.405 3.918 1.929 1.00 96.69 85 GLN A O 1
ATOM 701 N N . SER A 1 86 ? 6.288 2.130 0.894 1.00 97.19 86 SER A N 1
ATOM 702 C CA . SER A 1 86 ? 5.330 1.168 1.451 1.00 97.19 86 SER A CA 1
ATOM 703 C C . SER A 1 86 ? 5.309 1.185 2.978 1.00 97.19 86 SER A C 1
ATOM 705 O O . SER A 1 86 ? 4.236 1.164 3.579 1.00 97.19 86 SER A O 1
ATOM 707 N N . VAL A 1 87 ? 6.481 1.241 3.620 1.00 98.06 87 VAL A N 1
ATOM 708 C CA . VAL A 1 87 ? 6.595 1.272 5.085 1.00 98.06 87 VAL A CA 1
ATOM 709 C C . VAL A 1 87 ? 6.052 2.581 5.658 1.00 98.06 87 VAL A C 1
ATOM 711 O O . VAL A 1 87 ? 5.239 2.544 6.583 1.00 98.06 87 VAL A O 1
ATOM 714 N N . TYR A 1 88 ? 6.465 3.730 5.119 1.00 98.38 88 TYR A N 1
ATOM 715 C CA . TYR A 1 88 ? 6.027 5.029 5.635 1.00 98.38 88 TYR A CA 1
ATOM 716 C C . TYR A 1 88 ? 4.523 5.246 5.459 1.00 98.38 88 TYR A C 1
ATOM 718 O O . TYR A 1 88 ? 3.854 5.649 6.413 1.00 98.38 88 TYR A O 1
ATOM 726 N N . ASP A 1 89 ? 3.968 4.885 4.303 1.00 98.25 89 ASP A N 1
ATOM 727 C CA . ASP A 1 89 ? 2.531 5.010 4.061 1.00 98.25 89 ASP A CA 1
ATOM 728 C C . ASP A 1 89 ? 1.726 4.016 4.899 1.00 98.25 89 ASP A C 1
ATOM 730 O O . ASP A 1 89 ? 0.638 4.347 5.368 1.00 98.25 89 ASP A O 1
ATOM 734 N N . THR A 1 90 ? 2.272 2.829 5.179 1.00 98.44 90 THR A N 1
ATOM 735 C CA . THR A 1 90 ? 1.647 1.881 6.113 1.00 98.44 90 THR A CA 1
ATOM 736 C C . THR A 1 90 ? 1.537 2.471 7.515 1.00 98.44 90 THR A C 1
ATOM 738 O O . THR A 1 90 ? 0.467 2.409 8.121 1.00 98.44 90 THR A O 1
ATOM 741 N N . ILE A 1 91 ? 2.612 3.079 8.030 1.00 98.56 91 ILE A N 1
ATOM 742 C CA . ILE A 1 91 ? 2.594 3.747 9.340 1.00 98.56 91 ILE A CA 1
ATOM 743 C C . ILE A 1 91 ? 1.552 4.869 9.339 1.00 98.56 91 ILE A C 1
ATOM 745 O O . ILE A 1 91 ? 0.730 4.943 10.255 1.00 98.56 91 ILE A O 1
ATOM 749 N N . ASN A 1 92 ? 1.539 5.698 8.293 1.00 98.56 92 ASN A N 1
ATOM 750 C CA . ASN A 1 92 ? 0.580 6.788 8.155 1.00 98.56 92 ASN A CA 1
ATOM 751 C C . ASN A 1 92 ? -0.876 6.284 8.158 1.00 98.56 92 ASN A C 1
ATOM 753 O O . ASN A 1 92 ? -1.704 6.784 8.915 1.00 98.56 92 ASN A O 1
ATOM 757 N N . LEU A 1 93 ? -1.189 5.243 7.384 1.00 98.50 93 LEU A N 1
ATOM 758 C CA . LEU A 1 93 ? -2.541 4.680 7.300 1.00 98.50 93 LEU A CA 1
ATOM 759 C C . LEU A 1 93 ? -2.994 4.010 8.604 1.00 98.50 93 LEU A C 1
ATOM 761 O O . LEU A 1 93 ? -4.174 4.080 8.951 1.00 98.50 93 LEU A O 1
ATOM 765 N N . VAL A 1 94 ? -2.077 3.415 9.370 1.00 98.38 94 VAL A N 1
ATOM 766 C CA . VAL A 1 94 ? -2.381 2.898 10.715 1.00 98.38 94 VAL A CA 1
ATOM 767 C C . VAL A 1 94 ? -2.715 4.037 11.679 1.00 98.38 94 VAL A C 1
ATOM 769 O O . VAL A 1 94 ? -3.704 3.947 12.411 1.00 98.38 94 VAL A O 1
ATOM 772 N N . ILE A 1 95 ? -1.947 5.131 11.649 1.00 98.44 95 ILE A N 1
ATOM 773 C CA . ILE A 1 95 ? -2.234 6.335 12.442 1.00 98.44 95 ILE A CA 1
ATOM 774 C C . ILE A 1 95 ? -3.589 6.928 12.033 1.00 98.44 95 ILE A C 1
ATOM 776 O O . ILE A 1 95 ? -4.411 7.226 12.897 1.00 98.44 95 ILE A O 1
ATOM 780 N N . MET A 1 96 ? -3.877 7.033 10.734 1.00 98.12 96 MET A N 1
ATOM 781 C CA . MET A 1 96 ? -5.185 7.487 10.250 1.00 98.12 96 MET A CA 1
ATOM 782 C C . MET A 1 96 ? -6.316 6.566 10.725 1.00 98.12 96 MET A C 1
ATOM 784 O O . MET A 1 96 ? -7.360 7.056 11.146 1.00 98.12 96 MET A O 1
ATOM 788 N N . GLY A 1 97 ? -6.110 5.246 10.732 1.00 97.06 97 GLY A N 1
ATOM 789 C CA . GLY A 1 97 ? -7.074 4.286 11.274 1.00 97.06 97 GLY A CA 1
ATOM 790 C C . GLY A 1 97 ? -7.371 4.509 12.760 1.00 97.06 97 GLY A C 1
ATOM 791 O O . GLY A 1 97 ? -8.533 4.473 13.168 1.00 97.06 97 GLY A O 1
ATOM 792 N N . LEU A 1 98 ? -6.343 4.805 13.563 1.00 97.62 98 LEU A N 1
ATOM 793 C CA . LEU A 1 98 ? -6.502 5.209 14.964 1.00 97.62 98 LEU A CA 1
ATOM 794 C C . LEU A 1 98 ? -7.305 6.505 15.105 1.00 97.62 98 LEU A C 1
ATOM 796 O O . LEU A 1 98 ? -8.215 6.559 15.930 1.00 97.62 98 LEU A O 1
ATOM 800 N N . VAL A 1 99 ? -6.999 7.525 14.296 1.00 97.75 99 VAL A N 1
ATOM 801 C CA . VAL A 1 99 ? -7.718 8.810 14.303 1.00 97.75 99 VAL A CA 1
ATOM 802 C C . VAL A 1 99 ? -9.191 8.606 13.958 1.00 97.75 99 VAL A C 1
ATOM 804 O O . VAL A 1 99 ? -10.056 9.080 14.691 1.00 97.75 99 VAL A O 1
ATOM 807 N N . VAL A 1 100 ? -9.493 7.843 12.905 1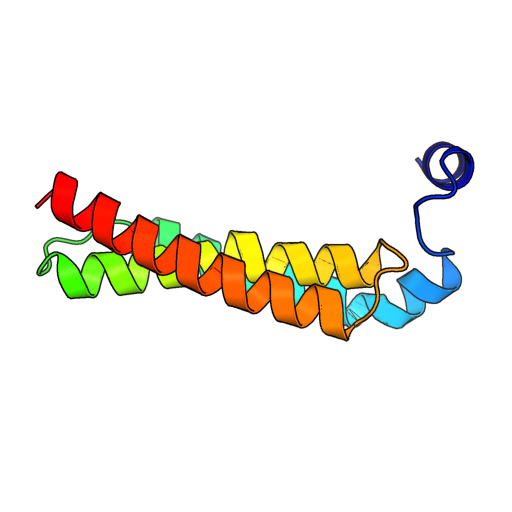.00 95.81 100 VAL A N 1
ATOM 808 C CA . VAL A 1 100 ? -10.873 7.508 12.529 1.00 95.81 100 VAL A CA 1
ATOM 809 C C . VAL A 1 100 ? -11.579 6.796 13.683 1.00 95.81 100 VAL A C 1
ATOM 811 O O . VAL A 1 100 ? -12.657 7.216 14.091 1.00 95.81 100 VAL A O 1
ATOM 814 N N . ALA A 1 101 ? -10.980 5.760 14.273 1.00 95.94 101 ALA A N 1
ATOM 815 C CA . ALA A 1 101 ? -11.615 5.054 15.384 1.00 95.94 101 ALA A CA 1
ATOM 816 C C . ALA A 1 101 ? -11.832 5.948 16.617 1.00 95.94 101 ALA A C 1
ATOM 818 O O . ALA A 1 101 ? -12.864 5.831 17.270 1.00 95.94 101 ALA A O 1
ATOM 819 N N . PHE A 1 102 ? -10.905 6.863 16.912 1.00 95.75 102 PHE A N 1
ATOM 820 C CA . PHE A 1 102 ? -11.046 7.836 17.995 1.00 95.75 102 PHE A CA 1
ATOM 821 C C . PHE A 1 102 ? -12.193 8.827 17.755 1.00 95.75 102 PHE A C 1
ATOM 823 O O . PHE A 1 102 ? -12.936 9.132 18.685 1.00 95.75 102 PHE A O 1
ATOM 830 N N . MET A 1 103 ? -12.360 9.316 16.523 1.00 95.31 103 MET A N 1
ATOM 831 C CA . MET A 1 103 ? -13.435 10.253 16.170 1.00 95.31 103 MET A CA 1
ATOM 832 C C . MET A 1 103 ? -14.830 9.629 16.271 1.00 95.31 103 MET A C 1
ATOM 834 O O . MET A 1 103 ? -15.802 10.341 16.497 1.00 95.31 103 MET A O 1
ATOM 838 N N . TYR A 1 104 ? -14.922 8.310 16.104 1.00 91.31 104 TYR A N 1
ATOM 839 C CA . TYR A 1 104 ? -16.174 7.554 16.106 1.00 91.31 104 TYR A CA 1
ATOM 840 C C . TYR A 1 104 ? -16.346 6.637 17.330 1.00 91.31 104 TYR A C 1
ATOM 842 O O . TYR A 1 104 ? -17.112 5.666 17.247 1.00 91.31 104 TYR A O 1
ATOM 850 N N . ARG A 1 105 ? -15.601 6.911 18.407 1.00 80.94 105 ARG A N 1
ATOM 851 C CA . ARG A 1 105 ? -15.684 6.188 19.682 1.00 80.94 105 ARG A CA 1
ATOM 852 C C . ARG A 1 105 ? -17.007 6.414 20.405 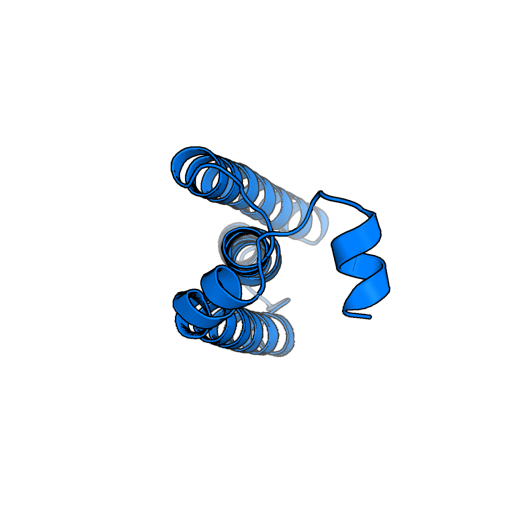1.00 80.94 105 ARG A C 1
ATOM 854 O O . ARG A 1 105 ? -17.577 7.517 20.253 1.00 80.94 105 ARG A O 1
#

pLDDT: mean 94.57, std 4.64, range [78.44, 98.56]

Foldseek 3Di:
DVVVLVVVVFWDDPVQLVVLVVLLVVLVVQLVVLVVCCVVPVDDPDPLLVSLQSNLQSVLSNPQVSVLSVCVSIGPDDPVVSVVSSVVVSVVSSVVSSVVSVVVD

Sequence (105 aa):
LKDEYMATGIYRPEAEQEAKMVWMLLAHLLMSVAFVVLYRKGREDKPWPGQGLRFGFWVAMFAAVGVYMIYYVVLPTPEILVFRQSVYDTINLVIMGLVVAFMYR

Secondary structure (DSSP, 8-state):
-HHHHHHHS-SPPHHHHHTTHHHHHHHHHHHHHHHHHHHHHSS-SS-HHHHHHHHHHHHHIIIIIIHHHHHHHHS---HHHHHHHHHHHHHHHHHHHHHHHHHT-

Radius of gyration: 16.5 Å; chains: 1; bounding box: 33×23×50 Å